Protein AF-A0A0F9FKF0-F1 (afdb_monomer)

Mean predicted aligned error: 3.41 Å

Organism: NCBI:txid412755

pLDDT: mean 91.09, std 10.73, range [55.22, 98.75]

Structure (mmCIF, N/CA/C/O backbone):
data_AF-A0A0F9FKF0-F1
#
_entry.id   AF-A0A0F9FKF0-F1
#
loop_
_atom_site.group_PDB
_atom_site.id
_atom_site.type_symbol
_atom_site.label_atom_id
_atom_site.label_alt_id
_atom_site.label_comp_id
_atom_site.label_asym_id
_atom_site.label_entity_id
_atom_site.label_seq_id
_atom_site.pdbx_PDB_ins_code
_atom_site.Cartn_x
_atom_site.Cartn_y
_atom_site.Cartn_z
_atom_site.occupancy
_atom_site.B_iso_or_equiv
_atom_site.auth_seq_id
_atom_site.auth_comp_id
_atom_site.auth_asym_id
_atom_site.auth_atom_id
_atom_site.pdbx_PDB_model_num
ATOM 1 N N . MET A 1 1 ? 3.968 -7.394 9.629 1.00 89.56 1 MET A N 1
ATOM 2 C CA . MET A 1 1 ? 2.640 -7.740 9.112 1.00 89.56 1 MET A CA 1
ATOM 3 C C . MET A 1 1 ? 2.093 -6.494 8.444 1.00 89.56 1 MET A C 1
ATOM 5 O O . MET A 1 1 ? 2.354 -5.413 8.958 1.00 89.56 1 MET A O 1
ATOM 9 N N . LEU A 1 2 ? 1.409 -6.627 7.308 1.00 94.06 2 LEU A N 1
ATOM 10 C CA . LEU A 1 2 ? 0.704 -5.511 6.682 1.00 94.06 2 LEU A CA 1
ATOM 11 C C . LEU A 1 2 ? -0.679 -5.359 7.324 1.00 94.06 2 LEU A C 1
ATOM 13 O O . LEU A 1 2 ? -1.450 -6.319 7.361 1.00 94.06 2 LEU A O 1
ATOM 17 N N . GLU A 1 3 ? -0.975 -4.163 7.814 1.00 97.88 3 GLU A N 1
ATOM 18 C CA . GLU A 1 3 ? -2.250 -3.807 8.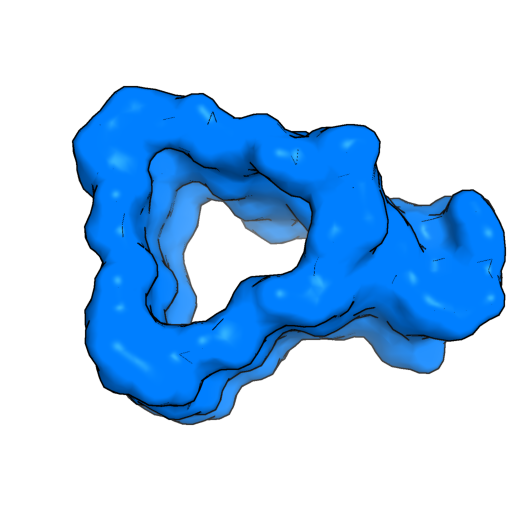429 1.00 97.88 3 GLU A CA 1
ATOM 19 C C . GLU A 1 3 ? -3.070 -2.889 7.516 1.00 97.88 3 GLU A C 1
ATOM 21 O O . GLU A 1 3 ? -2.527 -2.121 6.720 1.00 97.88 3 GLU A O 1
ATOM 26 N N . TYR A 1 4 ? -4.394 -2.956 7.645 1.00 98.12 4 TYR A N 1
ATOM 27 C CA . TYR A 1 4 ? -5.326 -2.145 6.866 1.00 98.12 4 TYR A CA 1
ATOM 28 C C . TYR A 1 4 ? -6.218 -1.333 7.799 1.00 98.12 4 TYR A C 1
ATOM 30 O O . TYR A 1 4 ? -6.758 -1.856 8.777 1.00 98.12 4 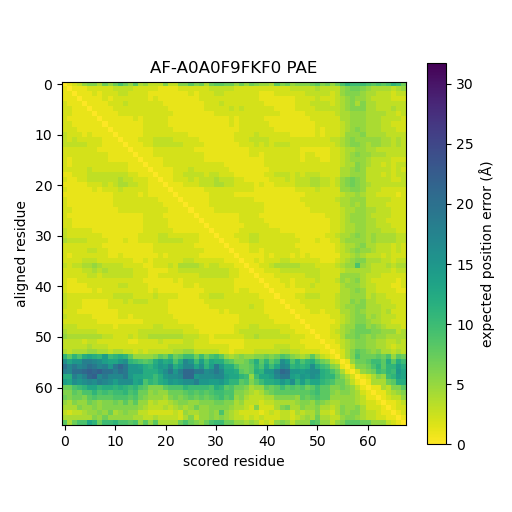TYR A O 1
ATOM 38 N N . GLY A 1 5 ? -6.391 -0.062 7.460 1.00 98.31 5 GLY A N 1
ATOM 39 C CA . GLY A 1 5 ? -7.385 0.820 8.041 1.00 98.31 5 GLY A CA 1
ATOM 40 C C . GLY A 1 5 ? -8.810 0.448 7.628 1.00 98.31 5 GLY A C 1
ATOM 41 O O . GLY A 1 5 ? -9.073 -0.536 6.932 1.00 98.31 5 GLY A O 1
ATOM 42 N N . LYS A 1 6 ? -9.766 1.258 8.068 1.00 98.44 6 LYS A N 1
ATOM 43 C CA . LYS A 1 6 ? -11.192 1.090 7.768 1.00 98.44 6 LYS A CA 1
ATOM 44 C C . LYS A 1 6 ? -11.508 1.518 6.340 1.00 98.44 6 LYS A C 1
ATOM 46 O O . LYS A 1 6 ? -10.950 2.493 5.849 1.00 98.44 6 LYS A O 1
ATOM 51 N N . ASP A 1 7 ? -12.452 0.826 5.708 1.00 98.56 7 ASP A N 1
ATOM 52 C CA . ASP A 1 7 ? -13.011 1.188 4.397 1.00 98.56 7 ASP A CA 1
ATOM 53 C C . ASP A 1 7 ? -11.964 1.326 3.272 1.00 98.56 7 ASP A C 1
ATOM 55 O O . ASP A 1 7 ? -12.135 2.112 2.341 1.00 98.56 7 ASP A O 1
ATOM 59 N N . VAL A 1 8 ? -10.869 0.560 3.352 1.00 98.56 8 VAL A N 1
ATOM 60 C CA . VAL A 1 8 ? -9.872 0.463 2.277 1.00 98.56 8 VAL A CA 1
ATOM 61 C C . VAL A 1 8 ? -10.472 -0.294 1.093 1.00 98.56 8 VAL A C 1
ATOM 63 O O . VAL A 1 8 ? -11.018 -1.388 1.251 1.00 98.56 8 VAL A O 1
ATOM 66 N N . ILE A 1 9 ? -10.335 0.270 -0.106 1.00 98.62 9 ILE A N 1
ATOM 67 C CA . ILE A 1 9 ? -10.761 -0.352 -1.360 1.00 98.62 9 ILE A CA 1
ATOM 68 C C . ILE A 1 9 ? -9.521 -0.734 -2.156 1.00 98.62 9 ILE A C 1
ATOM 70 O O . ILE A 1 9 ? -8.710 0.117 -2.514 1.00 98.62 9 ILE A O 1
ATOM 74 N N . ILE A 1 10 ? -9.403 -2.019 -2.472 1.00 98.00 10 ILE A N 1
ATOM 75 C CA . ILE A 1 10 ? -8.364 -2.547 -3.353 1.00 98.00 10 ILE A CA 1
ATOM 76 C C . ILE A 1 10 ? -9.079 -3.228 -4.507 1.00 98.00 10 ILE A C 1
ATOM 78 O O . ILE A 1 10 ? -9.773 -4.226 -4.312 1.00 98.00 10 ILE A O 1
ATOM 82 N N . GLU A 1 11 ? -8.967 -2.645 -5.696 1.00 98.44 11 GLU A N 1
ATOM 83 C CA . GLU A 1 11 ? -9.571 -3.216 -6.892 1.00 98.44 11 GLU A CA 1
ATOM 84 C C . GLU A 1 11 ? -8.862 -4.511 -7.299 1.00 98.44 11 GLU A C 1
ATOM 86 O O . GLU A 1 11 ? -7.657 -4.694 -7.095 1.00 98.44 11 GLU A O 1
ATOM 91 N N . GLU A 1 12 ? -9.624 -5.416 -7.911 1.00 97.69 12 GLU A N 1
ATOM 92 C CA . GLU A 1 12 ? -9.082 -6.648 -8.470 1.00 97.69 12 GLU A CA 1
ATOM 93 C C . GLU A 1 12 ? -7.955 -6.335 -9.470 1.00 97.69 12 GLU A C 1
ATOM 95 O O . GLU A 1 12 ? -8.070 -5.453 -10.322 1.00 97.69 12 GLU A O 1
ATOM 100 N N . GLY A 1 13 ? -6.837 -7.052 -9.347 1.00 96.75 13 GLY A N 1
ATOM 101 C CA . GLY A 1 13 ? -5.652 -6.850 -10.181 1.00 96.75 13 GLY A CA 1
ATOM 102 C C . GLY A 1 13 ? -4.657 -5.810 -9.656 1.00 96.75 13 GLY A C 1
ATOM 103 O O . GLY A 1 13 ? -3.611 -5.630 -10.278 1.00 96.75 13 GLY A O 1
ATOM 104 N N . ALA A 1 14 ? -4.926 -5.141 -8.532 1.00 97.56 14 ALA A N 1
ATOM 105 C CA . ALA A 1 14 ? -3.875 -4.449 -7.789 1.00 97.56 14 ALA A CA 1
ATOM 106 C C . ALA A 1 14 ? -2.877 -5.458 -7.183 1.00 97.56 14 ALA A C 1
ATOM 108 O O . ALA A 1 14 ? -3.251 -6.561 -6.777 1.00 97.56 14 ALA A O 1
ATOM 109 N N . ILE A 1 15 ? -1.600 -5.083 -7.110 1.00 95.75 15 ILE A N 1
ATOM 110 C CA . ILE A 1 15 ? -0.523 -5.916 -6.560 1.00 95.75 15 ILE A CA 1
ATOM 111 C C . ILE A 1 15 ? -0.069 -5.315 -5.236 1.00 95.75 15 ILE A C 1
ATOM 113 O O . ILE A 1 15 ? 0.488 -4.221 -5.214 1.00 95.75 15 ILE A O 1
ATOM 117 N N . ILE A 1 16 ? -0.256 -6.058 -4.146 1.00 94.50 16 ILE A N 1
ATOM 118 C CA . ILE A 1 16 ? 0.244 -5.697 -2.818 1.00 94.50 16 ILE A CA 1
ATOM 119 C C . ILE A 1 16 ? 1.284 -6.736 -2.403 1.00 94.50 16 ILE A C 1
ATOM 121 O O . ILE A 1 16 ? 0.946 -7.861 -2.044 1.00 94.50 16 ILE A O 1
ATOM 125 N N . ASN A 1 17 ? 2.556 -6.361 -2.483 1.00 92.56 17 ASN A N 1
ATOM 126 C CA . ASN A 1 17 ? 3.692 -7.191 -2.098 1.00 92.56 17 ASN A CA 1
ATOM 127 C C . ASN A 1 17 ? 4.516 -6.462 -1.030 1.00 92.56 17 ASN A C 1
ATOM 129 O O . ASN A 1 17 ? 5.607 -5.951 -1.294 1.00 92.56 17 ASN A O 1
ATOM 133 N N . VAL A 1 18 ? 3.938 -6.371 0.168 1.00 91.12 18 VAL A N 1
ATOM 134 C CA . VAL A 1 18 ? 4.515 -5.680 1.323 1.00 91.12 18 VAL A CA 1
ATOM 135 C C . VAL A 1 18 ? 4.585 -6.634 2.508 1.00 91.12 18 VAL A C 1
ATOM 137 O O . VAL A 1 18 ? 3.611 -7.325 2.809 1.00 91.12 18 VAL A O 1
ATOM 140 N N . LYS A 1 19 ? 5.737 -6.685 3.185 1.00 89.19 19 LYS A N 1
ATOM 141 C CA . LYS A 1 19 ? 5.944 -7.573 4.340 1.00 89.19 19 LYS A CA 1
ATOM 142 C C . LYS A 1 19 ? 5.418 -6.961 5.64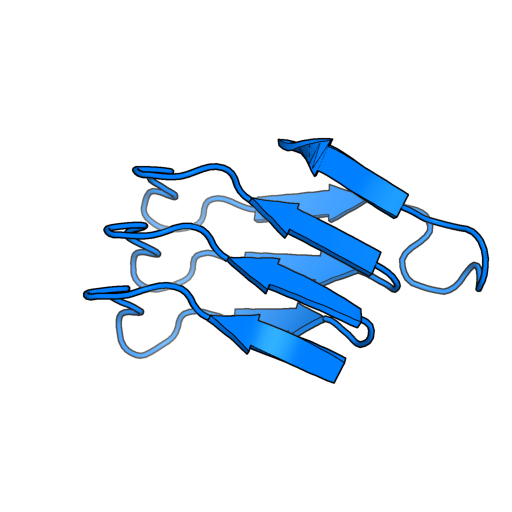5 1.00 89.19 19 LYS A C 1
ATOM 144 O O . LYS A 1 19 ? 4.709 -7.624 6.411 1.00 89.19 19 LYS A O 1
ATOM 149 N N . ASP A 1 20 ? 5.760 -5.702 5.890 1.00 91.06 20 ASP A N 1
ATOM 150 C CA . ASP A 1 20 ? 5.411 -4.943 7.091 1.00 91.06 20 ASP A CA 1
ATOM 151 C C . ASP A 1 20 ? 4.820 -3.572 6.710 1.00 91.06 20 ASP A C 1
ATOM 153 O O . ASP A 1 20 ? 5.179 -3.013 5.680 1.00 91.06 20 ASP A O 1
ATOM 157 N N . GLY A 1 21 ? 3.899 -3.023 7.504 1.00 92.88 21 GLY A N 1
ATOM 158 C CA . GLY A 1 21 ? 3.421 -1.650 7.304 1.00 92.88 21 GLY A CA 1
ATOM 159 C C . GLY A 1 21 ? 1.916 -1.473 7.458 1.00 92.88 21 GLY A C 1
ATOM 160 O O . GLY A 1 21 ? 1.245 -2.308 8.065 1.00 92.88 21 GLY A O 1
ATOM 161 N N . PHE A 1 22 ? 1.390 -0.380 6.909 1.00 97.00 22 PHE A N 1
ATOM 162 C CA . PHE A 1 22 ? 0.009 0.049 7.118 1.00 97.00 22 PHE A CA 1
ATOM 163 C C . PHE A 1 22 ? -0.575 0.734 5.879 1.00 97.00 22 PHE A C 1
ATOM 165 O O . PHE A 1 22 ? 0.091 1.533 5.228 1.00 97.00 22 PHE A O 1
ATOM 172 N N . ILE A 1 23 ? -1.839 0.451 5.568 1.00 97.31 23 ILE A N 1
ATOM 173 C CA . ILE A 1 23 ? -2.618 1.182 4.563 1.00 97.31 23 ILE A CA 1
ATOM 174 C C . ILE A 1 23 ? -3.745 1.928 5.272 1.00 97.31 23 ILE A C 1
ATOM 176 O O . ILE A 1 23 ? -4.654 1.297 5.807 1.00 97.31 23 ILE A O 1
ATOM 180 N N . GLY A 1 24 ? -3.685 3.260 5.268 1.00 98.44 24 GLY A N 1
ATOM 181 C CA . GLY A 1 24 ? -4.596 4.133 6.004 1.00 98.44 24 GLY A CA 1
ATOM 182 C C . GLY A 1 24 ? -6.060 4.057 5.584 1.00 98.44 24 GLY A C 1
ATOM 183 O O . GLY A 1 24 ? -6.391 3.641 4.472 1.00 98.44 24 GLY A O 1
ATOM 184 N N . ASP A 1 25 ? -6.942 4.494 6.488 1.00 98.75 25 ASP A N 1
ATOM 185 C CA . ASP A 1 25 ? -8.398 4.483 6.307 1.00 98.75 25 ASP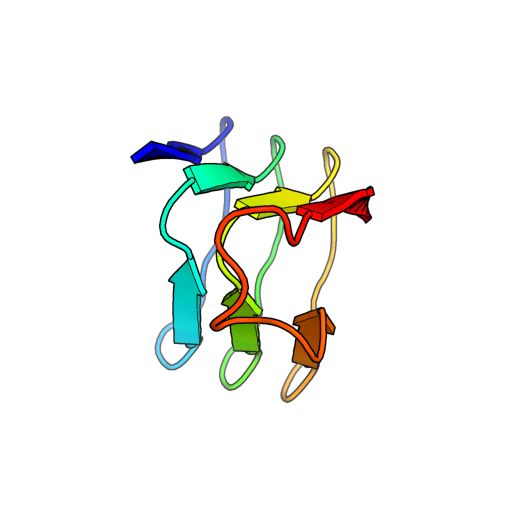 A CA 1
ATOM 186 C C . ASP A 1 25 ? -8.816 5.106 4.967 1.00 98.75 25 ASP A C 1
ATOM 188 O O . ASP A 1 25 ? -8.249 6.113 4.548 1.00 98.75 25 ASP A O 1
ATOM 192 N N . ARG A 1 26 ? -9.849 4.558 4.318 1.00 98.56 26 ARG A N 1
ATOM 193 C CA . ARG A 1 26 ? -10.438 5.080 3.069 1.00 98.56 26 ARG A CA 1
ATOM 194 C C . ARG A 1 26 ? -9.448 5.212 1.903 1.00 98.56 26 ARG A C 1
ATOM 196 O O . ARG A 1 26 ? -9.721 5.930 0.944 1.00 98.56 26 ARG A O 1
ATOM 203 N N . THR A 1 27 ? -8.310 4.521 1.967 1.00 98.56 27 THR A N 1
ATOM 204 C CA . THR A 1 27 ? -7.375 4.425 0.843 1.00 98.56 27 THR A CA 1
ATOM 205 C C . THR A 1 27 ? -8.007 3.652 -0.312 1.00 98.56 27 THR A C 1
ATOM 207 O O . THR A 1 27 ? -8.650 2.622 -0.100 1.00 98.56 27 THR A O 1
ATOM 210 N N . ILE A 1 28 ? -7.796 4.129 -1.539 1.00 98.62 28 ILE A N 1
ATOM 211 C CA . ILE A 1 28 ? -8.244 3.477 -2.771 1.00 98.62 28 ILE A CA 1
ATOM 212 C C . ILE A 1 28 ? -7.022 3.091 -3.600 1.00 98.62 28 ILE A C 1
ATOM 214 O O . ILE A 1 28 ? -6.232 3.945 -4.001 1.00 98.62 28 ILE A O 1
ATOM 218 N N . ILE A 1 29 ? -6.895 1.801 -3.894 1.00 98.00 29 ILE A N 1
ATOM 219 C CA . ILE A 1 29 ? -5.862 1.245 -4.767 1.00 98.00 29 ILE A CA 1
ATOM 220 C C . ILE A 1 29 ? -6.557 0.681 -6.004 1.00 98.00 29 ILE A C 1
ATOM 222 O O . ILE A 1 29 ? -7.253 -0.333 -5.930 1.00 98.00 29 ILE A O 1
ATOM 226 N N . ARG A 1 30 ? -6.410 1.376 -7.135 1.00 98.56 30 ARG A N 1
ATOM 227 C CA . ARG A 1 30 ? -7.067 1.035 -8.404 1.00 98.56 30 ARG A CA 1
ATOM 228 C C . ARG A 1 30 ? -6.404 -0.160 -9.087 1.00 98.56 30 ARG A C 1
ATOM 230 O O . ARG A 1 30 ? -5.266 -0.525 -8.784 1.00 98.56 30 ARG A O 1
ATOM 237 N N . ALA A 1 31 ? -7.115 -0.773 -10.031 1.00 98.00 31 ALA A N 1
ATOM 238 C CA . ALA A 1 31 ? -6.637 -1.967 -10.720 1.00 98.00 31 ALA A CA 1
ATOM 239 C C . ALA A 1 31 ? -5.278 -1.732 -11.406 1.00 98.00 31 ALA A C 1
ATOM 241 O O . ALA A 1 31 ? -5.005 -0.673 -11.976 1.00 98.00 31 ALA A O 1
ATOM 242 N N . GLY A 1 32 ? -4.399 -2.733 -11.351 1.00 96.75 32 GLY A N 1
ATOM 243 C CA . GLY A 1 32 ? -3.054 -2.652 -11.922 1.00 96.75 32 GLY A CA 1
ATOM 244 C C . GLY A 1 32 ? -2.083 -1.746 -11.159 1.00 96.75 32 GLY A C 1
ATOM 245 O O . GLY A 1 32 ? -0.909 -1.708 -11.527 1.00 96.75 32 GLY A O 1
ATOM 246 N N . ALA A 1 33 ? -2.525 -1.040 -10.110 1.00 97.56 33 ALA A N 1
ATOM 247 C CA . ALA A 1 33 ? -1.614 -0.343 -9.213 1.00 97.56 33 ALA A CA 1
ATOM 248 C C . ALA A 1 33 ? -0.776 -1.342 -8.402 1.00 97.56 33 ALA A C 1
ATOM 250 O O . ALA A 1 33 ? -1.191 -2.476 -8.149 1.00 97.56 33 ALA A O 1
ATOM 251 N N . ARG A 1 34 ? 0.426 -0.926 -8.005 1.00 95.12 34 ARG A N 1
ATOM 252 C CA . ARG A 1 34 ? 1.420 -1.778 -7.346 1.00 95.12 34 ARG A CA 1
ATOM 253 C C . ARG A 1 34 ? 1.940 -1.094 -6.091 1.00 95.12 34 ARG A C 1
ATOM 255 O O . ARG A 1 34 ? 2.386 0.049 -6.159 1.00 95.12 34 ARG A O 1
ATOM 262 N N . VAL A 1 35 ? 1.920 -1.810 -4.973 1.00 93.94 35 VAL A N 1
ATOM 263 C CA . VAL A 1 35 ? 2.555 -1.421 -3.711 1.00 93.94 35 VAL A CA 1
ATOM 264 C C . VAL A 1 35 ? 3.537 -2.522 -3.338 1.00 93.94 35 VAL A C 1
ATOM 266 O O . VAL A 1 35 ? 3.126 -3.640 -3.027 1.00 93.94 35 VAL A O 1
ATOM 269 N N . GLU A 1 36 ? 4.834 -2.237 -3.423 1.00 91.81 36 GLU A N 1
ATOM 270 C CA . GLU A 1 36 ? 5.889 -3.242 -3.245 1.00 91.81 36 GLU A CA 1
ATOM 271 C C . GLU A 1 36 ? 6.996 -2.728 -2.307 1.00 91.81 36 GLU A C 1
ATOM 273 O O . GLU A 1 36 ? 7.514 -1.627 -2.493 1.00 91.81 36 GLU A O 1
ATOM 278 N N . GLY A 1 37 ? 7.397 -3.517 -1.304 1.00 88.94 37 GLY A N 1
ATOM 279 C CA . GLY A 1 37 ? 8.468 -3.122 -0.380 1.00 88.94 37 GLY A CA 1
ATOM 280 C C . GLY A 1 37 ? 8.605 -4.001 0.865 1.00 88.94 37 GLY A C 1
ATOM 281 O O . GLY A 1 37 ? 7.726 -4.797 1.183 1.00 88.94 37 GLY A O 1
ATOM 282 N N . ASN A 1 38 ? 9.712 -3.849 1.600 1.00 89.00 38 ASN A N 1
ATOM 283 C CA . ASN A 1 38 ? 9.875 -4.525 2.891 1.00 89.00 38 ASN A CA 1
ATOM 284 C C . ASN A 1 38 ? 8.956 -3.897 3.954 1.00 89.00 38 ASN A C 1
ATOM 286 O O . ASN A 1 38 ? 8.169 -4.619 4.560 1.00 89.00 38 ASN A O 1
ATOM 290 N N . SER A 1 39 ? 8.995 -2.568 4.118 1.00 90.25 39 SER A N 1
ATOM 291 C CA . SER A 1 39 ? 8.049 -1.833 4.964 1.00 90.25 39 SER A CA 1
ATOM 292 C C . SER A 1 39 ? 7.435 -0.629 4.235 1.00 90.25 39 SER A C 1
ATOM 294 O O . SER A 1 39 ? 8.180 0.194 3.698 1.00 90.25 39 SER A O 1
ATOM 296 N N . VAL A 1 40 ? 6.100 -0.534 4.177 1.00 92.38 40 VAL A N 1
ATOM 297 C CA . VAL A 1 40 ? 5.377 0.556 3.485 1.00 92.38 40 VAL A CA 1
ATOM 298 C C . VAL A 1 40 ? 4.214 1.072 4.327 1.00 92.38 40 VAL A C 1
ATOM 300 O O . VAL A 1 40 ? 3.334 0.306 4.711 1.00 92.38 40 VAL A O 1
ATOM 303 N N . GLU A 1 41 ? 4.170 2.382 4.543 1.00 94.56 41 GLU A N 1
ATOM 304 C CA . GLU A 1 41 ? 3.031 3.072 5.146 1.00 94.56 41 GLU A CA 1
ATOM 305 C C . GLU A 1 41 ? 2.390 4.032 4.141 1.00 94.56 41 GLU A C 1
ATOM 307 O O . GLU A 1 41 ? 3.053 4.939 3.637 1.00 94.56 41 GLU A O 1
ATOM 312 N N . LEU A 1 42 ? 1.104 3.812 3.852 1.00 95.81 42 LEU A N 1
ATOM 313 C CA . LEU A 1 42 ? 0.255 4.733 3.098 1.00 95.81 42 LEU A CA 1
ATOM 314 C C . LEU A 1 42 ? -0.660 5.477 4.068 1.00 95.81 42 LEU A C 1
ATOM 316 O O . LEU A 1 42 ? -1.368 4.850 4.863 1.00 95.81 42 LEU A O 1
ATOM 320 N N . GLY A 1 43 ? -0.681 6.804 3.980 1.00 97.06 43 GLY A N 1
ATOM 321 C CA . GLY A 1 43 ? -1.573 7.644 4.771 1.00 97.06 43 GLY A CA 1
ATOM 322 C C . GLY A 1 43 ? -3.064 7.387 4.515 1.00 97.06 43 GLY A C 1
ATOM 323 O O . GLY A 1 43 ? -3.467 6.790 3.515 1.00 97.06 43 GLY A O 1
ATOM 324 N N . THR A 1 44 ? -3.904 7.874 5.429 1.00 97.94 44 THR A N 1
ATOM 325 C CA . THR A 1 44 ? -5.369 7.914 5.279 1.00 97.94 44 THR A CA 1
ATOM 326 C C . THR A 1 44 ? -5.772 8.637 3.993 1.00 97.94 44 THR A C 1
ATOM 328 O O . THR A 1 44 ? -5.198 9.672 3.666 1.00 97.94 44 THR A O 1
ATOM 331 N N . GLU A 1 45 ? -6.787 8.117 3.299 1.00 97.88 45 GLU A N 1
ATOM 332 C CA . GLU A 1 45 ? -7.326 8.657 2.041 1.00 97.88 45 GLU A CA 1
ATOM 333 C C . GLU A 1 45 ? -6.299 8.737 0.901 1.00 97.88 45 GLU A C 1
ATOM 335 O O . GLU A 1 45 ? -6.441 9.537 -0.025 1.00 97.88 45 GLU A O 1
ATOM 340 N N . SER A 1 46 ? -5.283 7.870 0.923 1.00 97.62 46 SER A N 1
ATOM 341 C CA . SER A 1 46 ? -4.385 7.714 -0.218 1.00 97.62 46 SER A CA 1
ATOM 342 C C . SER A 1 46 ? -5.156 7.233 -1.450 1.00 97.62 46 SER A C 1
ATOM 344 O O . SER A 1 46 ? -6.071 6.412 -1.358 1.00 97.62 46 SER A O 1
ATOM 346 N N . TYR A 1 47 ? -4.774 7.71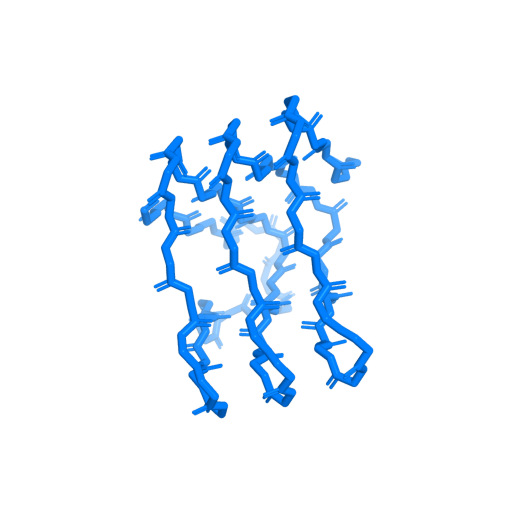8 -2.628 1.00 97.88 47 TYR A N 1
ATOM 347 C CA . TYR A 1 47 ? -5.378 7.307 -3.894 1.00 97.88 47 TYR A CA 1
ATOM 348 C C . TYR A 1 47 ? -4.286 6.895 -4.876 1.00 97.88 47 TYR A C 1
ATOM 350 O O . TYR A 1 47 ? -3.501 7.726 -5.334 1.00 97.88 47 TYR A O 1
ATOM 358 N N . LEU A 1 48 ? -4.230 5.605 -5.197 1.00 97.25 48 LEU A N 1
ATOM 359 C CA . LEU A 1 48 ? -3.320 5.054 -6.195 1.00 97.25 48 LEU A CA 1
ATOM 360 C C . LEU A 1 48 ? -4.117 4.771 -7.460 1.00 97.25 48 LEU A C 1
ATOM 362 O O . LEU A 1 48 ? -4.920 3.839 -7.490 1.00 97.25 48 LEU A O 1
ATOM 366 N N . ASP A 1 49 ? -3.894 5.586 -8.490 1.00 97.69 49 ASP A N 1
ATOM 367 C CA . ASP A 1 49 ? -4.597 5.457 -9.763 1.00 97.69 49 ASP A CA 1
ATOM 368 C C . ASP A 1 49 ? -4.128 4.238 -10.575 1.00 97.69 49 ASP A C 1
ATOM 370 O O . ASP A 1 49 ? -3.142 3.575 -10.245 1.00 97.69 49 ASP A O 1
ATOM 374 N N . TYR A 1 50 ? -4.847 3.932 -11.652 1.00 97.31 50 TYR A N 1
ATOM 375 C CA . TYR A 1 50 ? -4.558 2.796 -12.522 1.00 97.31 50 TYR A CA 1
ATOM 376 C C . TYR A 1 50 ? -3.093 2.757 -12.977 1.00 97.31 50 TYR A C 1
ATOM 378 O O . TYR A 1 50 ? -2.581 3.702 -13.575 1.00 97.31 50 TYR A O 1
ATOM 386 N N . GLY A 1 51 ? -2.421 1.633 -12.717 1.00 91.31 51 GLY A N 1
ATOM 387 C CA . GLY A 1 51 ? -1.018 1.431 -13.092 1.00 91.31 51 GLY A CA 1
ATOM 388 C C . GLY A 1 51 ? 0.000 2.230 -12.268 1.00 91.31 51 GLY A C 1
ATOM 389 O O . GLY A 1 51 ? 1.193 2.161 -12.571 1.00 91.31 51 GLY A O 1
ATOM 390 N N . ALA A 1 52 ? -0.429 2.968 -11.237 1.00 95.56 52 ALA A N 1
ATOM 391 C CA . ALA A 1 52 ? 0.481 3.650 -10.325 1.00 95.56 52 ALA A CA 1
ATOM 392 C C . ALA A 1 52 ? 1.373 2.641 -9.596 1.00 95.56 52 ALA A C 1
ATOM 394 O O . ALA A 1 52 ? 0.940 1.547 -9.235 1.00 95.56 52 ALA A O 1
ATOM 395 N N . TRP A 1 53 ? 2.623 3.017 -9.343 1.00 92.25 53 TRP A N 1
ATOM 396 C CA . TRP A 1 53 ? 3.559 2.176 -8.611 1.00 92.25 53 TRP A CA 1
ATOM 397 C C . TRP A 1 53 ? 4.159 2.950 -7.449 1.00 92.25 53 TRP A C 1
ATOM 399 O O . TRP A 1 53 ? 4.846 3.952 -7.645 1.00 92.25 53 TRP A O 1
ATOM 409 N N . ILE A 1 54 ? 3.904 2.454 -6.241 1.00 87.44 54 ILE A N 1
ATOM 410 C CA . ILE A 1 54 ? 4.632 2.828 -5.039 1.00 87.44 54 ILE A CA 1
ATOM 411 C C . ILE A 1 54 ? 5.555 1.673 -4.673 1.00 87.44 54 ILE A C 1
ATOM 413 O O . ILE A 1 54 ? 5.131 0.537 -4.464 1.00 87.44 54 ILE A O 1
ATOM 417 N N . GLY A 1 55 ? 6.839 1.984 -4.576 1.00 78.12 55 GLY A N 1
ATOM 418 C CA . GLY A 1 55 ? 7.826 1.077 -4.030 1.00 78.12 55 GLY A CA 1
ATOM 419 C C . GLY A 1 55 ? 9.105 1.816 -3.691 1.00 78.12 55 GLY A C 1
ATOM 420 O O . GLY A 1 55 ? 9.476 2.789 -4.346 1.00 78.12 55 GLY A O 1
ATOM 421 N N . GLY A 1 56 ? 9.782 1.367 -2.642 1.00 60.53 56 GLY A N 1
ATOM 422 C CA . GLY A 1 56 ? 11.140 1.808 -2.351 1.00 60.53 56 GLY A CA 1
ATOM 423 C C . GLY A 1 56 ? 12.093 0.864 -3.065 1.00 60.53 56 GLY A C 1
ATOM 424 O O . GLY A 1 56 ? 12.080 -0.315 -2.745 1.00 60.53 56 GLY A O 1
ATOM 425 N N . GLY A 1 57 ? 12.925 1.349 -3.995 1.00 55.22 57 GLY A N 1
ATOM 426 C CA . GLY A 1 57 ? 13.846 0.546 -4.830 1.00 55.22 57 GLY A CA 1
ATOM 427 C C . GLY A 1 57 ? 14.813 -0.403 -4.094 1.00 55.22 57 GLY A C 1
ATOM 428 O O . GLY A 1 57 ? 15.560 -1.138 -4.732 1.00 55.22 57 GLY A O 1
ATOM 429 N N . SER A 1 58 ? 14.757 -0.430 -2.765 1.00 56.81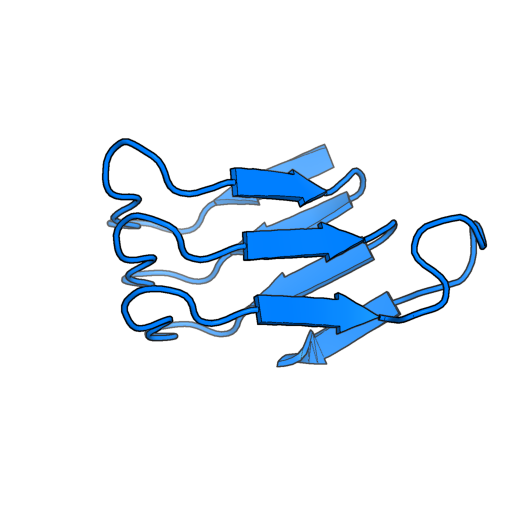 58 SER A N 1
ATOM 430 C CA . SER A 1 58 ? 15.400 -1.379 -1.865 1.00 56.81 58 SER A CA 1
ATOM 431 C C . SER A 1 58 ? 14.410 -2.406 -1.284 1.00 56.81 58 SER A C 1
ATOM 433 O O . SER A 1 58 ? 14.567 -2.795 -0.136 1.00 56.81 58 SER A O 1
ATOM 435 N N . CYS A 1 59 ? 13.399 -2.881 -2.028 1.00 59.53 59 CYS A N 1
ATOM 436 C CA . CYS A 1 59 ? 12.387 -3.851 -1.549 1.00 59.53 59 CYS A CA 1
ATOM 437 C C . CYS A 1 59 ? 12.980 -5.120 -0.893 1.00 59.53 59 CYS A C 1
ATOM 439 O O . CYS A 1 59 ? 12.278 -5.835 -0.182 1.00 59.53 59 CYS A O 1
ATOM 441 N N . PHE A 1 60 ? 14.260 -5.401 -1.159 1.00 60.44 60 PHE A N 1
ATOM 442 C CA . PHE A 1 60 ? 15.039 -6.520 -0.626 1.00 60.44 60 PHE A CA 1
ATOM 443 C C . PHE A 1 60 ? 15.967 -6.155 0.548 1.00 60.44 60 PHE A C 1
ATOM 445 O O . PHE A 1 60 ? 16.524 -7.055 1.173 1.00 60.44 60 PHE A O 1
ATOM 452 N N . ASP A 1 61 ? 16.161 -4.870 0.857 1.00 77.38 61 ASP A N 1
ATOM 453 C CA . ASP A 1 61 ? 16.871 -4.441 2.062 1.00 77.38 61 ASP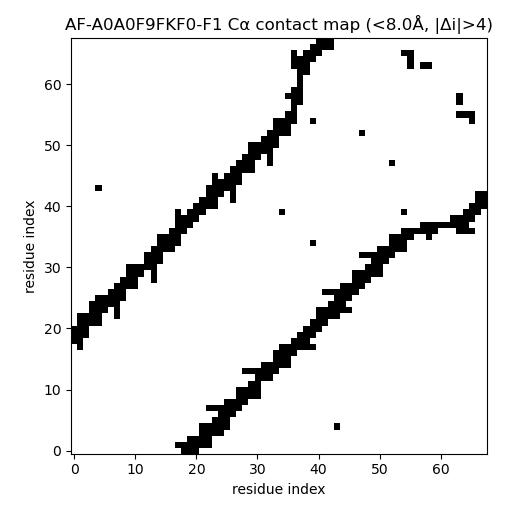 A CA 1
ATOM 454 C C . ASP A 1 61 ? 15.911 -4.511 3.253 1.00 77.38 61 ASP A C 1
ATOM 456 O O . ASP A 1 61 ? 14.860 -3.870 3.283 1.00 77.38 61 ASP A O 1
ATOM 460 N N . SER A 1 62 ? 16.297 -5.287 4.262 1.00 77.69 62 SER A N 1
ATOM 461 C CA . SER A 1 62 ? 15.538 -5.460 5.501 1.00 77.69 62 SER A CA 1
ATOM 462 C C . SER A 1 62 ? 15.267 -4.163 6.276 1.00 77.69 62 SER A C 1
ATOM 464 O O . SER A 1 62 ? 14.396 -4.160 7.143 1.00 77.69 62 SER A O 1
ATOM 466 N N . GLN A 1 63 ? 16.020 -3.093 6.003 1.00 82.00 63 GLN A N 1
ATOM 467 C CA . GLN A 1 63 ? 15.869 -1.780 6.633 1.00 82.00 63 GLN A CA 1
ATOM 468 C C . GLN A 1 63 ? 15.121 -0.776 5.744 1.00 82.00 63 GLN A C 1
ATOM 470 O O . GLN A 1 63 ? 14.880 0.352 6.172 1.00 82.00 63 GLN A O 1
ATOM 475 N N . ALA A 1 64 ? 14.754 -1.147 4.512 1.00 83.25 64 ALA A N 1
ATOM 476 C CA . ALA A 1 64 ? 14.033 -0.245 3.625 1.00 83.25 64 ALA A CA 1
ATOM 477 C C . ALA A 1 64 ? 12.619 0.029 4.143 1.00 83.25 64 ALA A C 1
ATOM 479 O O . ALA A 1 64 ? 11.863 -0.895 4.465 1.00 83.25 64 ALA A O 1
ATOM 480 N N . TYR A 1 65 ? 12.272 1.313 4.165 1.00 84.62 65 TYR A N 1
ATOM 481 C CA . TYR A 1 65 ? 10.997 1.827 4.638 1.00 84.62 65 TYR A CA 1
ATOM 482 C C . TYR A 1 65 ? 10.554 3.011 3.778 1.00 84.62 65 TYR A C 1
ATOM 484 O O . TYR A 1 65 ? 11.362 3.888 3.464 1.00 84.62 65 TYR A O 1
ATOM 492 N N . LEU A 1 66 ? 9.281 3.016 3.385 1.00 86.69 66 LEU A N 1
ATOM 493 C CA . LEU A 1 66 ? 8.644 4.092 2.630 1.00 86.69 66 LEU A CA 1
ATOM 494 C C . LEU A 1 66 ? 7.406 4.586 3.381 1.00 86.69 66 LEU A C 1
ATOM 496 O O . LEU A 1 66 ? 6.579 3.779 3.797 1.00 86.69 66 LEU A O 1
ATOM 500 N N . VAL A 1 67 ? 7.275 5.908 3.486 1.00 86.25 67 VAL A N 1
ATOM 501 C CA . VAL A 1 67 ? 6.078 6.599 3.984 1.00 86.25 67 VAL A CA 1
ATOM 502 C C . VAL A 1 67 ? 5.588 7.517 2.879 1.00 86.25 67 VAL A C 1
ATOM 504 O O . VAL A 1 67 ? 6.376 8.324 2.374 1.00 86.25 67 VAL A O 1
ATOM 507 N N . ALA A 1 68 ? 4.3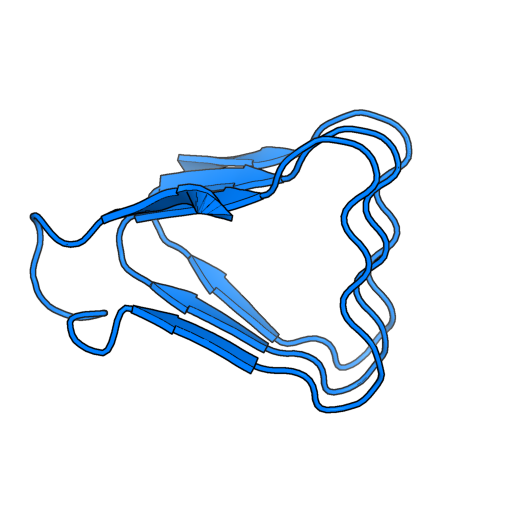23 7.372 2.496 1.00 83.12 68 ALA A N 1
ATOM 508 C CA . ALA A 1 68 ? 3.670 8.173 1.466 1.00 83.12 68 ALA A CA 1
ATOM 509 C C . ALA A 1 68 ? 2.297 8.673 1.922 1.00 83.12 68 ALA A C 1
ATOM 511 O O . ALA A 1 68 ? 1.599 7.941 2.663 1.00 83.12 68 ALA A O 1
#

Solvent-accessible surface area (backbone atoms only — not comparable to full-atom values): 3476 Å² total; per-residue (Å²): 92,65,44,74,41,57,75,54,45,72,39,77,66,42,44,81,52,51,54,24,38,37,39,23,35,50,18,38,36,28,39,52,12,36,40,39,20,32,26,40,35,39,44,64,58,38,76,38,52,71,60,35,74,48,62,48,99,43,47,84,39,93,83,36,71,42,80,89

Foldseek 3Di:
DEEEEACEAADPQEAEAEQEEYEAACEYH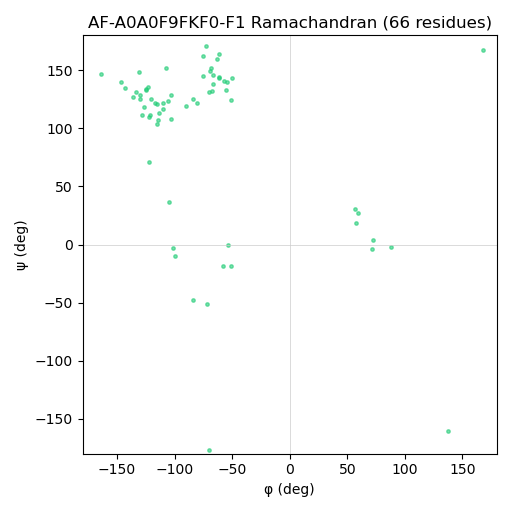DHLEYEAAPYEYEYHPHYADHNHYDYDPPRVDNPDYDYD

Sequence (68 aa):
MLEYGKDVIIEEGAIINVKDGFIGDRTIIRAGARVEGNSVELGTESYLDYGAWIGGGSCFDSQAYLVA

Radius of gyration: 10.88 Å; Cα contacts (8 Å, |Δi|>4): 187; chains: 1; bounding box: 30×16×22 Å

Secondary structure (DSSP, 8-state):
-EEE-TT-EE-TT-EEEEEEEEE-TT-EE-TT-EEEEEEEEEPTT-EE-TT-EEE-TTTTSTT-EEE-

InterPro domains:
  IPR011004 Trimeric LpxA-like superfamily [SSF51161] (4-57)

Nearest PDB structures (foldseek):
  3ixc-assembly1_A  TM=4.863E-01  e=1.962E-01  Anaplasma phagocytophilum str. HZ
  6lcn-assembly1_F  TM=5.006E-01  e=2.363E+00  Planctopirus limnophila DSM 3776
  6riq-assembly1_A  TM=2.846E-01  e=4.607E+00  Pseudomonas aeruginosa